Protein AF-Q17VU6-F1 (afdb_monomer_lite)

pLDDT: mean 77.72, std 17.17, range [26.83, 97.25]

InterPro domains:
  IPR002516 Glycosyl transferase, family 11 [PF01531] (22-118)

Radius of gyration: 19.04 Å; chains: 1; bounding box: 49×36×45 Å

Foldseek 3Di:
DDDDPPVPDDPDPDCVVVPDPDDDDDDPPDVVVCPVPVVVVCVVPDDDPVCLPPVDPLLVVVLVVLLPDPAEDEEEFEDVCCVVVVNGDDLVVLLVVVVVVCVPTPPYAYEYEYPDPVCVVPRDSVDDYDDPYDDDPDPPVVSVVVSVNVSVPD

Sequence (154 aa):
MWGAWESNVSIRFCEKFAKTPSYIHGYFQDPRYFDGISPLIKQTFTLPPKIIKIKEEAYQRKLSLILASKNSVFVHIRRGDYVGIGCHLGIDYQKKAVEYMAKRVPNMELFVFCEDLESTQNLDLGYPFMDMTTRDKEEEAYWDMALIVGGRLI

Secondary structure (DSSP, 8-state):
------TT------GGGGGS-----S----GGGTGGGHHHHHHHTPPPGGGGS--SHHHHHHHHHHHH-SSEEEEEE--HHHHHTT-PPPHHHHHHHHHHHHTTSTT-EEEEEES-HHHHHT---SS-EEE-----TTSHHHHHHHHHHHTT--

Organism: Helicobacter acinonychis (strain Sheeba) (NCBI:txid382638)

Structure (mmCIF, N/CA/C/O backbone):
data_AF-Q17VU6-F1
#
_entry.id   AF-Q17VU6-F1
#
loop_
_atom_site.group_PDB
_atom_site.id
_atom_site.type_symbol
_atom_site.label_atom_id
_atom_site.label_alt_id
_atom_site.label_comp_id
_atom_site.label_asym_id
_atom_site.label_entity_id
_atom_site.label_seq_id
_atom_site.pdbx_PDB_ins_code
_atom_site.Cartn_x
_atom_site.Cartn_y
_atom_site.Cartn_z
_atom_site.occupancy
_atom_site.B_iso_or_equiv
_atom_site.auth_seq_id
_atom_site.auth_comp_id
_atom_site.auth_asym_id
_atom_site.auth_atom_id
_atom_site.pdbx_PDB_model_num
ATOM 1 N N . MET A 1 1 ? 6.580 -0.775 -26.822 1.00 26.83 1 MET A N 1
ATOM 2 C CA . MET A 1 1 ? 6.662 -2.249 -26.880 1.00 26.83 1 MET A CA 1
ATOM 3 C C . MET A 1 1 ? 6.205 -2.734 -25.516 1.00 26.83 1 MET A C 1
ATOM 5 O O . MET A 1 1 ? 6.855 -2.418 -24.532 1.00 26.83 1 MET A O 1
ATOM 9 N N . TRP A 1 2 ? 5.000 -3.295 -25.447 1.00 28.36 2 TRP A N 1
ATOM 10 C CA . TRP A 1 2 ? 4.299 -3.586 -24.196 1.00 28.36 2 TRP A CA 1
ATOM 11 C C . TRP A 1 2 ? 4.867 -4.868 -23.588 1.00 28.36 2 TRP A C 1
ATOM 13 O O . TRP A 1 2 ? 4.848 -5.909 -24.240 1.00 28.36 2 TRP A O 1
ATOM 23 N N . GLY A 1 3 ? 5.409 -4.785 -22.373 1.00 29.81 3 GLY A N 1
ATOM 24 C CA . GLY A 1 3 ? 5.878 -5.950 -21.631 1.00 29.81 3 GLY A CA 1
ATOM 25 C C . GLY A 1 3 ? 4.686 -6.781 -21.177 1.00 29.81 3 GLY A C 1
ATOM 26 O O . GLY A 1 3 ? 4.084 -6.493 -20.146 1.00 29.81 3 GLY A O 1
ATOM 27 N N . ALA A 1 4 ? 4.325 -7.791 -21.965 1.00 31.58 4 ALA A N 1
ATOM 28 C CA . ALA A 1 4 ? 3.494 -8.879 -21.486 1.00 31.58 4 ALA A CA 1
ATOM 29 C C . ALA A 1 4 ? 4.258 -9.607 -20.372 1.00 31.58 4 ALA A C 1
ATOM 31 O O . ALA A 1 4 ? 5.453 -9.880 -20.497 1.00 31.58 4 ALA A O 1
ATOM 32 N N . TRP A 1 5 ? 3.568 -9.909 -19.275 1.00 39.03 5 TRP A N 1
ATOM 33 C CA . TRP A 1 5 ? 4.068 -10.794 -18.230 1.00 39.03 5 TRP A CA 1
ATOM 34 C C . TRP A 1 5 ? 4.130 -12.213 -18.817 1.00 39.03 5 TRP A C 1
ATOM 36 O O . TRP A 1 5 ? 3.190 -12.997 -18.697 1.00 39.03 5 TRP A O 1
ATOM 46 N N . GLU A 1 6 ? 5.203 -12.529 -19.543 1.00 40.09 6 GLU A N 1
ATOM 47 C CA . GLU A 1 6 ? 5.470 -13.889 -20.005 1.00 40.09 6 GLU A CA 1
ATOM 48 C C . GLU A 1 6 ? 5.962 -14.712 -18.814 1.00 40.09 6 GLU A C 1
ATOM 50 O O . GLU A 1 6 ? 7.149 -14.776 -18.496 1.00 40.09 6 GLU A O 1
ATOM 55 N N . SER A 1 7 ? 5.015 -15.375 -18.157 1.00 46.44 7 SER A N 1
ATOM 56 C CA . SER A 1 7 ? 5.191 -16.276 -17.012 1.00 46.44 7 SER A CA 1
ATOM 57 C C . SER A 1 7 ? 6.164 -17.449 -17.235 1.00 46.44 7 SER A C 1
ATOM 59 O O . SER A 1 7 ? 6.413 -18.216 -16.307 1.00 46.44 7 SER A O 1
ATOM 61 N N . ASN A 1 8 ? 6.763 -17.579 -18.424 1.00 43.12 8 ASN A N 1
ATOM 62 C CA . ASN A 1 8 ? 7.584 -18.724 -18.817 1.00 43.12 8 ASN A CA 1
ATOM 63 C C . ASN A 1 8 ? 9.045 -18.408 -19.160 1.00 43.12 8 ASN A C 1
ATOM 65 O O . ASN A 1 8 ? 9.810 -19.343 -19.396 1.00 43.12 8 ASN A O 1
ATOM 69 N N . VAL A 1 9 ? 9.492 -17.149 -19.124 1.00 47.12 9 VAL A N 1
ATOM 70 C CA . VAL A 1 9 ? 10.921 -16.850 -19.309 1.00 47.12 9 VAL A CA 1
ATOM 71 C C . VAL A 1 9 ? 11.591 -16.796 -17.941 1.00 47.12 9 VAL A C 1
ATOM 73 O O . VAL A 1 9 ? 11.658 -15.761 -17.288 1.00 47.12 9 VAL A O 1
ATOM 76 N N . SER A 1 10 ? 12.074 -17.939 -17.449 1.00 45.59 10 SER A N 1
ATOM 77 C CA . SER A 1 10 ? 13.084 -17.906 -16.391 1.00 45.59 10 SER A CA 1
ATOM 78 C C . SER A 1 10 ? 14.381 -17.409 -17.018 1.00 45.59 10 SER A C 1
ATOM 80 O O . SER A 1 10 ? 15.017 -18.160 -17.764 1.00 45.59 10 SER A O 1
ATOM 82 N N . ILE A 1 11 ? 14.796 -16.176 -16.726 1.00 53.78 11 ILE A N 1
ATOM 83 C CA . ILE A 1 11 ? 16.184 -15.779 -16.970 1.00 53.78 11 ILE A CA 1
ATOM 84 C C . ILE A 1 11 ? 17.004 -16.545 -15.930 1.00 53.78 11 ILE A C 1
ATOM 86 O O . ILE A 1 11 ? 17.222 -16.108 -14.804 1.00 53.78 11 ILE A O 1
ATOM 90 N N . ARG A 1 12 ? 17.385 -17.775 -16.273 1.00 52.62 12 ARG A N 1
ATOM 91 C CA . ARG A 1 12 ? 18.371 -18.513 -15.492 1.00 52.62 12 ARG A CA 1
ATOM 92 C C . ARG A 1 12 ? 19.713 -17.856 -15.749 1.00 52.62 12 ARG A C 1
ATOM 94 O O . ARG A 1 12 ? 20.046 -17.574 -16.900 1.00 52.62 12 ARG A O 1
ATOM 101 N N . PHE A 1 13 ? 20.477 -17.642 -14.683 1.00 52.69 13 PHE A N 1
ATOM 102 C CA . PHE A 1 13 ? 21.875 -17.259 -14.799 1.00 52.69 13 PHE A CA 1
ATOM 103 C C . PHE A 1 13 ? 22.567 -18.236 -15.760 1.00 52.69 13 PHE A C 1
ATOM 105 O O . PHE A 1 13 ? 22.672 -19.430 -15.483 1.00 52.69 13 PHE A O 1
ATOM 112 N N . CYS A 1 14 ? 22.951 -17.748 -16.939 1.00 52.84 14 CYS A N 1
ATOM 113 C CA . CYS A 1 14 ? 23.646 -18.553 -17.927 1.00 52.84 14 CYS A CA 1
ATOM 114 C C . CYS A 1 14 ? 25.143 -18.324 -17.731 1.00 52.84 14 CYS A C 1
ATOM 116 O O . CYS A 1 14 ? 25.671 -17.278 -18.103 1.00 52.84 14 CYS A O 1
ATOM 118 N N . GLU A 1 15 ? 25.837 -19.321 -17.181 1.00 52.72 15 GLU A N 1
ATOM 119 C CA . GLU A 1 15 ? 27.288 -19.278 -16.939 1.00 52.72 15 GLU A CA 1
ATOM 120 C C . GLU A 1 15 ? 28.108 -18.954 -18.203 1.00 52.72 15 GLU A C 1
ATOM 122 O O . GLU A 1 15 ? 29.247 -18.500 -18.113 1.00 52.72 15 GLU A O 1
ATOM 127 N N . LYS A 1 16 ? 27.531 -19.121 -19.403 1.00 52.84 16 LYS A N 1
ATOM 128 C CA . LYS A 1 16 ? 28.185 -18.768 -20.672 1.00 52.84 16 LYS A CA 1
ATOM 129 C C . LYS A 1 16 ? 28.480 -17.269 -20.817 1.00 52.84 16 LYS A C 1
ATOM 131 O O . LYS A 1 16 ? 29.381 -16.934 -21.580 1.00 52.84 16 LYS A O 1
ATOM 136 N N . PHE A 1 17 ? 27.794 -16.387 -20.083 1.00 54.59 17 PHE A N 1
ATOM 137 C CA . PHE A 1 17 ? 28.087 -14.946 -20.083 1.00 54.59 17 PHE A CA 1
ATOM 138 C C . PHE A 1 17 ? 29.367 -14.577 -19.310 1.00 54.59 17 PHE A C 1
ATOM 140 O O . PHE A 1 17 ? 29.836 -13.450 -19.419 1.00 54.59 17 PHE A O 1
ATOM 147 N N . ALA A 1 18 ? 29.978 -15.514 -18.574 1.00 56.88 18 ALA A N 1
ATOM 148 C CA . ALA A 1 18 ? 31.146 -15.244 -17.732 1.00 56.88 18 ALA A CA 1
ATOM 149 C C . ALA A 1 18 ? 32.489 -15.144 -18.490 1.00 56.88 18 ALA A C 1
ATOM 151 O O . ALA A 1 18 ? 33.513 -14.864 -17.873 1.00 56.88 18 ALA A O 1
ATOM 152 N N . LYS A 1 19 ? 32.522 -15.396 -19.809 1.00 61.88 19 LYS A N 1
ATOM 153 C CA . LYS A 1 19 ? 33.778 -15.462 -20.588 1.00 61.88 19 LYS A CA 1
A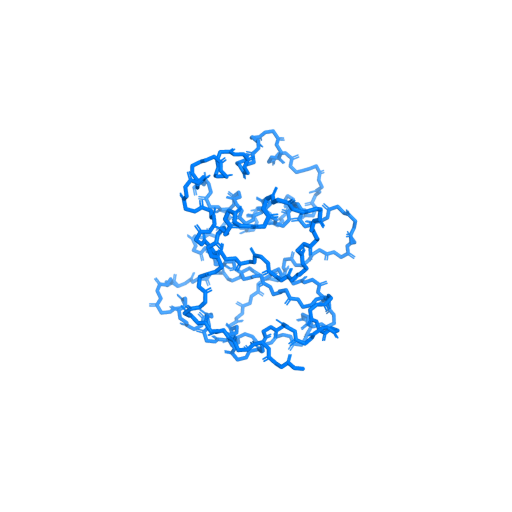TOM 154 C C . LYS A 1 19 ? 34.142 -14.181 -21.344 1.00 61.88 19 LYS A C 1
ATOM 156 O O . LYS A 1 19 ? 35.258 -14.086 -21.845 1.00 61.88 19 LYS A O 1
ATOM 161 N N . THR A 1 20 ? 33.247 -13.198 -21.414 1.00 70.06 20 THR A N 1
ATOM 162 C CA . THR A 1 20 ? 33.489 -11.898 -22.061 1.00 70.06 20 THR A CA 1
ATOM 163 C C . THR A 1 20 ? 32.923 -10.772 -21.199 1.00 70.06 20 THR A C 1
ATOM 165 O O . THR A 1 20 ? 31.848 -10.959 -20.623 1.00 70.06 20 THR A O 1
ATOM 168 N N . PRO A 1 21 ? 33.577 -9.597 -21.118 1.00 78.50 21 PRO A N 1
ATOM 169 C CA . PRO A 1 21 ? 32.995 -8.431 -20.460 1.00 78.50 21 PRO A CA 1
ATOM 170 C C . PRO A 1 21 ? 31.640 -8.122 -21.100 1.00 78.50 21 PRO A C 1
ATOM 172 O O . PRO A 1 21 ? 31.566 -7.815 -22.287 1.00 78.50 21 PRO A O 1
ATOM 175 N N . SER A 1 22 ? 30.570 -8.275 -20.327 1.00 77.12 22 SER A N 1
ATOM 176 C CA . SER A 1 22 ? 29.197 -8.185 -20.819 1.00 77.12 22 SER A CA 1
ATOM 177 C C . SER A 1 22 ? 28.388 -7.313 -19.869 1.00 77.12 22 SER A C 1
ATOM 179 O O . SER A 1 22 ? 28.536 -7.416 -18.652 1.00 77.12 22 SER A O 1
ATOM 181 N N . TYR A 1 23 ? 27.526 -6.464 -20.424 1.00 77.69 23 TYR A N 1
ATOM 182 C CA . TYR A 1 23 ? 26.577 -5.657 -19.665 1.00 77.69 23 TYR A CA 1
ATOM 183 C C . TYR A 1 23 ? 25.174 -6.210 -19.892 1.00 77.69 23 TYR A C 1
ATOM 185 O O . TYR A 1 23 ? 24.727 -6.320 -21.035 1.00 77.69 23 TYR A O 1
ATOM 193 N N . ILE A 1 24 ? 24.493 -6.587 -18.811 1.00 75.19 24 ILE A N 1
ATOM 194 C CA . ILE A 1 24 ? 23.109 -7.054 -18.880 1.00 75.19 24 ILE A CA 1
ATOM 195 C C . ILE A 1 24 ? 22.204 -5.852 -18.627 1.00 75.19 24 ILE A C 1
ATOM 197 O O . ILE A 1 24 ? 22.302 -5.203 -17.588 1.00 75.19 24 ILE A O 1
ATOM 201 N N . HIS A 1 25 ? 21.320 -5.574 -19.580 1.00 77.31 25 HIS A N 1
ATOM 202 C CA . HIS A 1 25 ? 20.362 -4.478 -19.522 1.00 77.31 25 HIS A CA 1
ATOM 203 C C . HIS A 1 25 ? 18.936 -5.030 -19.556 1.00 77.31 25 HIS A C 1
ATOM 205 O O . HIS A 1 25 ? 18.625 -5.871 -20.401 1.00 77.31 25 HIS A O 1
ATOM 211 N N . GLY A 1 26 ? 18.067 -4.557 -18.663 1.00 76.19 26 GLY A N 1
ATOM 212 C CA . GLY A 1 26 ? 16.666 -4.974 -18.606 1.00 76.19 26 GLY A CA 1
ATOM 213 C C . GLY A 1 26 ? 16.080 -4.927 -17.198 1.00 76.19 26 GLY A C 1
ATOM 214 O O . GLY A 1 26 ? 16.700 -4.424 -16.262 1.00 76.19 26 GLY A O 1
ATOM 215 N N . TYR A 1 27 ? 14.869 -5.464 -17.058 1.00 71.88 27 TYR A N 1
ATOM 216 C CA . TYR A 1 27 ? 14.182 -5.586 -15.775 1.00 71.88 27 TYR A CA 1
ATOM 217 C C . TYR A 1 27 ? 14.541 -6.911 -15.095 1.00 71.88 27 TYR A C 1
ATOM 219 O O . TYR A 1 27 ? 14.461 -7.975 -15.704 1.00 71.88 27 TYR A O 1
ATOM 227 N N . PHE A 1 28 ? 14.894 -6.846 -13.811 1.00 78.94 28 PHE A N 1
ATOM 228 C CA . PHE A 1 28 ? 15.287 -8.006 -12.996 1.00 78.94 28 PHE A CA 1
ATOM 229 C C . PHE A 1 28 ? 14.291 -8.287 -11.862 1.00 78.94 28 PHE A C 1
ATOM 231 O O . PHE A 1 28 ? 14.645 -8.839 -10.825 1.00 78.94 28 PHE A O 1
ATOM 238 N N . GLN A 1 29 ? 13.039 -7.870 -12.036 1.00 76.19 29 GLN A N 1
ATOM 239 C CA . GLN A 1 29 ? 11.999 -7.916 -11.006 1.00 76.19 29 GLN A CA 1
ATOM 240 C C . GLN A 1 29 ? 11.306 -9.286 -10.985 1.00 76.19 29 GLN A C 1
ATOM 242 O O . GLN A 1 29 ? 10.110 -9.393 -11.245 1.00 76.19 29 GLN A O 1
ATOM 247 N N . ASP A 1 30 ? 12.066 -10.344 -10.702 1.00 81.81 30 ASP A N 1
ATOM 248 C CA . ASP A 1 30 ? 11.537 -11.703 -10.594 1.00 81.81 30 ASP A CA 1
ATOM 249 C C . ASP A 1 30 ? 11.600 -12.193 -9.139 1.00 81.81 30 ASP A C 1
ATOM 251 O O . ASP A 1 30 ? 12.696 -12.268 -8.574 1.00 81.81 30 ASP A O 1
ATOM 255 N N . PRO A 1 31 ? 10.463 -12.561 -8.515 1.00 81.31 31 PRO A N 1
ATOM 256 C CA . PRO A 1 31 ? 10.459 -13.066 -7.146 1.00 81.31 31 PRO A CA 1
ATOM 257 C C . PRO A 1 31 ? 11.348 -14.308 -6.960 1.00 81.31 31 PRO A C 1
ATOM 259 O O . PRO A 1 31 ? 11.936 -14.476 -5.894 1.00 81.31 31 PRO A O 1
ATOM 262 N N . ARG A 1 32 ? 11.524 -15.129 -8.007 1.00 84.94 32 ARG A N 1
ATOM 263 C CA . ARG A 1 32 ? 12.314 -16.372 -7.968 1.00 84.94 32 ARG A CA 1
ATOM 264 C C . ARG A 1 32 ? 13.795 -16.128 -7.689 1.00 84.94 32 ARG A C 1
ATOM 266 O O . ARG A 1 32 ? 14.472 -17.016 -7.177 1.00 84.94 32 ARG A O 1
ATOM 273 N N . TYR A 1 33 ? 14.319 -14.935 -7.989 1.00 83.19 33 TYR A N 1
ATOM 274 C CA . TYR A 1 33 ? 15.701 -14.581 -7.640 1.00 83.19 33 TYR A CA 1
ATOM 275 C C . TYR A 1 33 ? 15.911 -14.461 -6.130 1.00 83.19 33 TYR A C 1
ATOM 277 O O . TYR A 1 33 ? 17.036 -14.587 -5.649 1.00 83.19 33 TYR A O 1
ATOM 285 N N . PHE A 1 34 ? 14.836 -14.234 -5.379 1.00 84.94 34 PHE A N 1
ATOM 286 C CA . PHE A 1 34 ? 14.893 -13.967 -3.951 1.00 84.94 34 PHE A CA 1
ATOM 287 C C . PHE A 1 34 ? 14.565 -15.196 -3.099 1.00 84.94 34 PHE A C 1
ATOM 289 O O . PHE A 1 34 ? 14.812 -15.159 -1.896 1.00 84.94 34 PHE A O 1
ATOM 296 N N . ASP A 1 35 ? 14.075 -16.296 -3.684 1.00 87.50 35 ASP A N 1
ATOM 297 C CA . ASP A 1 35 ? 13.666 -17.498 -2.940 1.00 87.50 35 ASP A CA 1
ATOM 298 C C . ASP A 1 35 ? 14.809 -18.065 -2.083 1.00 87.50 35 ASP A C 1
ATOM 300 O O . ASP A 1 35 ? 14.636 -18.307 -0.887 1.00 87.50 35 ASP A O 1
ATOM 304 N N . GLY A 1 36 ? 16.009 -18.192 -2.661 1.00 90.81 36 GLY A N 1
ATOM 305 C CA . GLY A 1 36 ? 17.190 -18.724 -1.967 1.00 90.81 36 GLY A CA 1
ATOM 306 C C . GLY A 1 36 ? 17.757 -17.814 -0.871 1.00 90.81 36 GLY A C 1
ATOM 307 O O . GLY A 1 36 ? 18.501 -18.284 -0.013 1.00 90.81 36 GLY A O 1
ATOM 308 N N . ILE A 1 37 ? 17.399 -16.527 -0.873 1.00 91.38 37 ILE A N 1
ATOM 309 C CA . ILE A 1 37 ? 17.881 -15.523 0.092 1.00 91.38 37 ILE A CA 1
ATOM 310 C C . ILE A 1 37 ? 16.741 -14.854 0.871 1.00 91.38 37 ILE A C 1
ATOM 312 O O . ILE A 1 37 ? 16.960 -13.858 1.559 1.00 91.38 37 ILE A O 1
ATOM 316 N N . SER A 1 38 ? 15.524 -15.401 0.814 1.00 89.69 38 SER A N 1
ATOM 317 C CA . SER A 1 38 ? 14.344 -14.820 1.463 1.00 89.69 38 SER A CA 1
ATOM 318 C C . SER A 1 38 ? 14.535 -14.591 2.971 1.00 89.69 38 SER A C 1
ATOM 320 O O . SER A 1 38 ? 14.182 -13.506 3.445 1.00 89.69 38 SER A O 1
ATOM 322 N N . PRO A 1 39 ? 15.137 -15.527 3.745 1.00 91.69 39 PRO A N 1
ATOM 323 C CA . PRO A 1 39 ? 15.419 -15.290 5.161 1.00 91.69 39 PRO A CA 1
ATOM 324 C C . PRO A 1 39 ? 16.361 -14.103 5.385 1.00 91.69 39 PRO A C 1
ATOM 326 O O . PRO A 1 39 ? 16.109 -13.288 6.270 1.00 91.69 39 PRO A O 1
ATOM 329 N N . LEU A 1 40 ? 17.400 -13.977 4.551 1.00 92.31 40 LEU A N 1
ATOM 330 C CA . LEU A 1 40 ? 18.359 -12.878 4.624 1.00 92.31 40 LEU A CA 1
ATOM 331 C C . LEU A 1 40 ? 17.675 -11.544 4.327 1.00 92.31 40 LEU A C 1
ATOM 333 O O . LEU A 1 40 ? 17.802 -10.624 5.119 1.00 92.31 40 LEU A O 1
ATOM 337 N N . ILE A 1 41 ? 16.882 -11.453 3.256 1.00 89.00 41 ILE A N 1
ATOM 338 C CA . ILE A 1 41 ? 16.133 -10.232 2.912 1.00 89.00 41 ILE A CA 1
ATOM 339 C C . ILE A 1 41 ? 15.228 -9.818 4.073 1.00 89.00 41 ILE A C 1
ATOM 341 O O . ILE A 1 41 ? 15.270 -8.672 4.511 1.00 89.00 41 ILE A O 1
ATOM 345 N N . LYS A 1 42 ? 14.438 -10.748 4.622 1.00 86.56 42 LYS A N 1
ATOM 346 C CA . LYS A 1 42 ? 13.545 -10.443 5.749 1.00 86.56 42 LYS A CA 1
ATOM 347 C C . LYS A 1 42 ? 14.319 -9.951 6.970 1.00 86.56 42 LYS A C 1
ATOM 349 O O . LYS A 1 42 ? 13.885 -8.997 7.605 1.00 86.56 42 LYS A O 1
ATOM 354 N N . GLN A 1 43 ? 15.464 -10.560 7.274 1.00 87.12 43 GLN A N 1
ATOM 355 C CA . GLN A 1 43 ? 16.331 -10.119 8.364 1.00 87.12 43 GLN A CA 1
ATOM 356 C C . GLN A 1 43 ? 16.918 -8.726 8.095 1.00 87.12 43 GLN A C 1
ATOM 358 O O . GLN A 1 43 ? 16.839 -7.855 8.956 1.00 87.12 43 GLN A O 1
ATOM 363 N N . THR A 1 44 ? 17.481 -8.502 6.907 1.00 87.25 44 THR A N 1
ATOM 364 C CA . THR A 1 44 ? 18.134 -7.245 6.518 1.00 87.25 44 THR A CA 1
ATOM 365 C C . THR A 1 44 ? 17.160 -6.070 6.502 1.00 87.25 44 THR A C 1
ATOM 367 O O . THR A 1 44 ? 17.515 -4.983 6.945 1.00 87.25 44 THR A O 1
ATOM 370 N N . PHE A 1 45 ? 15.931 -6.288 6.032 1.00 81.19 45 PHE A N 1
ATOM 371 C CA . PHE A 1 45 ? 14.896 -5.255 5.932 1.00 81.19 45 PHE A CA 1
ATOM 372 C C . PHE A 1 45 ? 13.919 -5.260 7.118 1.00 81.19 45 PHE A C 1
ATOM 374 O O . PHE A 1 45 ? 12.840 -4.674 7.041 1.00 81.19 45 PHE A O 1
ATOM 381 N N . THR A 1 46 ? 14.287 -5.891 8.238 1.00 80.19 46 THR A N 1
ATOM 382 C CA . THR A 1 46 ? 13.568 -5.703 9.502 1.00 80.19 46 THR A CA 1
ATOM 383 C C . THR A 1 46 ? 13.925 -4.338 10.079 1.00 80.19 46 THR A C 1
ATOM 385 O O . THR A 1 46 ? 15.091 -4.048 10.344 1.00 80.19 46 THR A O 1
ATOM 388 N N . LEU A 1 47 ? 12.917 -3.497 10.305 1.00 71.00 47 LEU A N 1
ATOM 389 C CA . LEU A 1 47 ? 13.134 -2.162 10.852 1.00 71.00 47 LEU A CA 1
ATOM 390 C C . LEU A 1 47 ? 13.632 -2.233 12.310 1.00 71.00 47 LEU A C 1
ATOM 392 O O . LEU A 1 47 ? 13.002 -2.890 13.144 1.00 71.00 47 LEU A O 1
ATOM 396 N N . PRO A 1 48 ? 14.734 -1.543 12.659 1.00 67.69 48 PRO A N 1
ATOM 397 C CA . PRO A 1 48 ? 15.203 -1.445 14.035 1.00 67.69 48 PRO A CA 1
ATOM 398 C C . PRO A 1 48 ? 14.130 -0.873 14.980 1.00 67.69 48 PRO A C 1
ATOM 400 O O . PRO A 1 48 ? 13.543 0.165 14.670 1.00 67.69 48 PRO A O 1
ATOM 403 N N . PRO A 1 49 ? 13.958 -1.416 16.202 1.00 61.94 49 PRO A N 1
ATOM 404 C CA . PRO A 1 49 ? 12.976 -0.911 17.172 1.00 61.94 49 PRO A CA 1
ATOM 405 C C . PRO A 1 49 ? 13.138 0.579 17.513 1.00 61.94 49 PRO A C 1
ATOM 407 O O . PRO A 1 49 ? 12.171 1.269 17.822 1.00 61.94 49 PRO A O 1
ATOM 410 N N . LYS A 1 50 ? 14.369 1.107 17.437 1.00 55.75 50 LYS A N 1
ATOM 411 C CA . LYS A 1 50 ? 14.670 2.522 17.714 1.00 55.75 50 LYS A CA 1
ATOM 412 C C . LYS A 1 50 ? 14.059 3.488 16.695 1.00 55.75 50 LYS A C 1
ATOM 414 O O . LYS A 1 50 ? 13.921 4.664 17.014 1.00 55.75 50 LYS A O 1
ATOM 419 N N . ILE A 1 51 ? 13.691 3.006 15.511 1.00 55.22 51 ILE A N 1
ATOM 420 C CA . ILE A 1 51 ? 13.153 3.821 14.416 1.00 55.22 51 ILE A CA 1
ATOM 421 C C . ILE A 1 51 ? 11.657 4.089 14.608 1.00 55.22 51 ILE A C 1
ATOM 423 O O . ILE A 1 51 ? 11.158 5.119 14.173 1.00 55.22 51 ILE A O 1
ATOM 427 N N . ILE A 1 52 ? 10.969 3.255 15.392 1.00 56.66 52 ILE A N 1
ATOM 428 C CA . ILE A 1 52 ? 9.561 3.453 15.777 1.00 56.66 52 ILE A CA 1
ATOM 429 C C . ILE A 1 52 ? 9.386 4.711 16.657 1.00 56.66 52 ILE A C 1
ATOM 431 O O . ILE A 1 52 ? 8.280 5.223 16.823 1.00 56.66 52 ILE A O 1
ATOM 435 N N . LYS A 1 53 ? 10.482 5.300 17.161 1.00 57.12 53 LYS A N 1
ATOM 436 C CA . LYS A 1 53 ? 10.483 6.687 17.646 1.00 57.12 53 LYS A CA 1
ATOM 437 C C . LYS A 1 53 ? 10.457 7.643 16.456 1.00 57.12 53 LYS A C 1
AT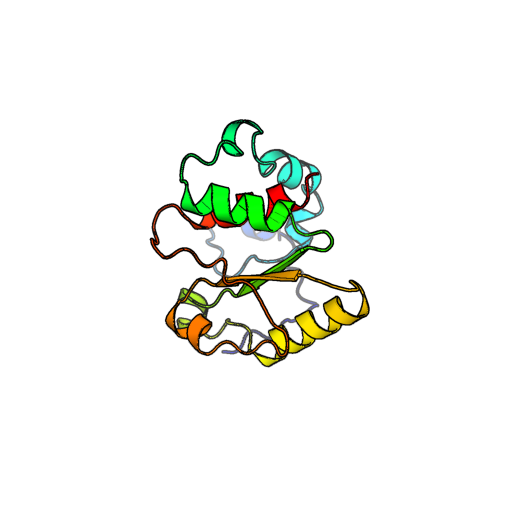OM 439 O O . LYS A 1 53 ? 11.436 8.342 16.196 1.00 57.12 53 LYS A O 1
ATOM 444 N N . ILE A 1 54 ? 9.341 7.651 15.735 1.00 62.56 54 ILE A N 1
ATOM 445 C CA . ILE A 1 54 ? 9.126 8.604 14.657 1.00 62.56 54 ILE A CA 1
ATOM 446 C C . ILE A 1 54 ? 9.172 9.999 15.285 1.00 62.56 54 ILE A C 1
ATOM 448 O O . ILE A 1 54 ? 8.390 10.297 16.186 1.00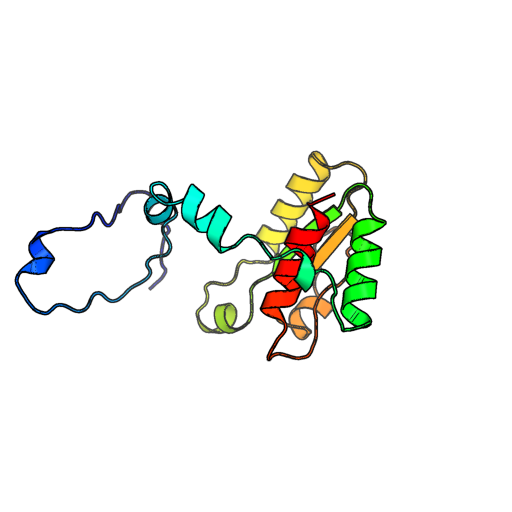 62.56 54 ILE A O 1
ATOM 452 N N . LYS A 1 55 ? 10.163 10.812 14.917 1.00 60.78 55 LYS A N 1
ATOM 453 C CA . LYS A 1 55 ? 10.388 12.116 15.564 1.00 60.78 55 LYS A CA 1
ATOM 454 C C . LYS A 1 55 ? 9.387 13.176 15.110 1.00 60.78 55 LYS A C 1
ATOM 456 O O . LYS A 1 55 ? 9.233 14.187 15.786 1.00 60.78 55 LYS A O 1
ATOM 461 N N . GLU A 1 56 ? 8.713 12.930 13.996 1.00 74.62 56 GLU A N 1
ATOM 462 C CA . GLU A 1 56 ? 7.762 13.854 13.405 1.00 74.62 56 GLU A CA 1
ATOM 463 C C . GLU A 1 56 ? 6.337 13.604 13.899 1.00 74.62 56 GLU A C 1
ATOM 465 O O . GLU A 1 56 ? 5.789 12.502 13.800 1.00 74.62 56 GLU A O 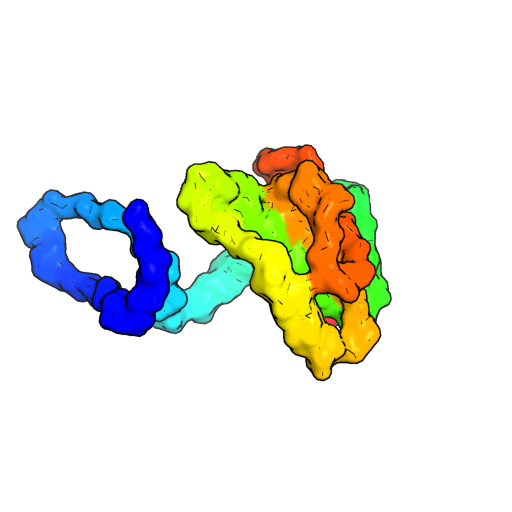1
ATOM 470 N N . GLU A 1 57 ? 5.720 14.667 14.406 1.00 80.00 57 GLU A N 1
ATOM 471 C CA . GLU A 1 57 ? 4.371 14.662 14.971 1.00 80.00 57 GLU A CA 1
ATOM 472 C C . GLU A 1 57 ? 3.318 14.144 13.977 1.00 80.00 57 GLU A C 1
ATOM 474 O O . GLU A 1 57 ? 2.433 13.369 14.348 1.00 80.00 57 GLU A O 1
ATOM 479 N N . ALA A 1 58 ? 3.448 14.502 12.694 1.00 80.31 58 ALA A N 1
ATOM 480 C CA . ALA A 1 58 ? 2.534 14.069 11.640 1.00 80.31 58 ALA A CA 1
ATOM 481 C C . ALA A 1 58 ? 2.494 12.538 11.498 1.00 80.31 58 ALA A C 1
ATOM 483 O O . ALA A 1 58 ? 1.419 11.938 11.417 1.00 80.31 58 ALA A O 1
ATOM 484 N N . TYR A 1 59 ? 3.654 11.888 11.531 1.00 81.38 59 TYR A N 1
ATOM 485 C CA . TYR A 1 59 ? 3.744 10.438 11.438 1.00 81.38 59 TYR A CA 1
ATOM 486 C C . TYR A 1 59 ? 3.348 9.736 12.738 1.00 81.38 59 TYR A C 1
ATOM 488 O O . TYR A 1 59 ? 2.735 8.675 12.685 1.00 81.38 59 TYR A O 1
ATOM 496 N N . GLN A 1 60 ? 3.626 10.326 13.905 1.00 82.06 60 GLN A N 1
ATOM 497 C CA . GLN A 1 60 ? 3.122 9.807 15.183 1.00 82.06 60 GLN A CA 1
ATOM 498 C C . GLN A 1 60 ? 1.594 9.798 15.224 1.00 82.06 60 GLN A C 1
ATOM 500 O O . GLN A 1 60 ? 0.979 8.830 15.675 1.00 82.06 60 GLN A O 1
ATOM 505 N N . ARG A 1 61 ? 0.962 10.843 14.683 1.00 86.69 61 ARG A N 1
ATOM 506 C CA . ARG A 1 61 ? -0.490 10.891 14.519 1.00 86.69 61 ARG A CA 1
ATOM 507 C C . ARG A 1 61 ? -0.979 9.796 13.573 1.00 86.69 61 ARG A C 1
ATOM 509 O O . ARG A 1 61 ? -1.915 9.082 13.920 1.00 86.69 61 ARG A O 1
ATOM 516 N N . LYS A 1 62 ? -0.334 9.631 12.415 1.00 89.00 62 LYS A N 1
ATOM 517 C CA . LYS A 1 62 ? -0.645 8.558 11.455 1.00 89.00 62 LYS A CA 1
ATOM 518 C C . LYS A 1 62 ? -0.532 7.170 12.083 1.00 89.00 62 LYS A C 1
ATOM 520 O O . LYS A 1 62 ? -1.461 6.377 11.972 1.00 89.00 62 LYS A O 1
ATOM 525 N N . LEU A 1 63 ? 0.561 6.905 12.795 1.00 87.06 63 LEU A N 1
ATOM 526 C CA . LEU A 1 63 ? 0.766 5.659 13.523 1.00 87.06 63 LEU A CA 1
ATOM 527 C C . LEU A 1 63 ? -0.332 5.452 14.569 1.00 87.06 63 LEU A C 1
ATOM 529 O O . LEU A 1 63 ? -0.914 4.380 14.628 1.00 87.06 63 LEU A O 1
ATOM 533 N N . SER A 1 64 ? -0.673 6.481 15.344 1.00 88.38 64 SER A N 1
ATOM 534 C CA . SER A 1 64 ? -1.726 6.391 16.362 1.00 88.38 64 SER A CA 1
ATOM 535 C C . SER A 1 64 ? -3.091 6.034 15.765 1.00 88.38 64 SER A C 1
ATOM 537 O O . SER A 1 64 ? -3.813 5.231 16.347 1.00 88.38 64 SER A O 1
ATOM 539 N N . LEU A 1 65 ? -3.433 6.581 14.593 1.00 91.75 65 LEU A N 1
ATOM 540 C CA . LEU A 1 65 ? -4.664 6.234 13.869 1.00 91.75 65 LEU A CA 1
ATOM 541 C C . LEU A 1 65 ? -4.653 4.767 13.425 1.00 91.75 65 LEU A C 1
ATOM 543 O O . LEU A 1 65 ? -5.643 4.065 13.604 1.00 91.75 65 LEU A O 1
ATOM 547 N N . ILE A 1 66 ? -3.515 4.293 12.913 1.00 91.44 66 ILE A N 1
ATOM 548 C CA . ILE A 1 66 ? -3.335 2.891 12.522 1.00 91.44 66 ILE A CA 1
ATOM 549 C C . ILE A 1 66 ? -3.462 1.961 13.736 1.00 91.44 66 ILE A C 1
ATOM 551 O O . ILE A 1 66 ? -4.166 0.962 13.660 1.00 91.44 66 ILE A O 1
ATOM 555 N N . LEU A 1 67 ? -2.815 2.289 14.857 1.00 89.00 67 LEU A N 1
ATOM 556 C CA . LEU A 1 67 ? -2.825 1.470 16.076 1.00 89.00 67 LEU A CA 1
ATOM 557 C C . LEU A 1 67 ? -4.173 1.481 16.806 1.00 89.00 67 LEU A C 1
ATOM 559 O O . LEU A 1 67 ? -4.477 0.550 17.547 1.00 89.00 67 LEU A O 1
ATOM 563 N N . ALA A 1 68 ? -4.977 2.527 16.614 1.00 91.44 68 ALA A N 1
ATOM 564 C CA . ALA A 1 68 ? -6.347 2.575 17.110 1.00 91.44 68 ALA A CA 1
ATOM 565 C C . ALA A 1 68 ? -7.302 1.705 16.276 1.00 91.44 68 ALA A C 1
ATOM 567 O O . ALA A 1 68 ? -8.376 1.341 16.762 1.00 91.44 68 ALA A O 1
ATOM 568 N N . SER A 1 69 ? -6.920 1.366 15.041 1.00 92.31 69 SER A N 1
ATOM 569 C CA . SER A 1 69 ? -7.726 0.520 14.174 1.00 92.31 69 SER A CA 1
ATOM 570 C C . SER A 1 69 ? -7.632 -0.945 14.575 1.00 92.31 69 SER A C 1
ATOM 572 O O . SER A 1 69 ? -6.552 -1.502 14.765 1.00 92.31 69 SER A O 1
ATOM 574 N N . LYS A 1 70 ? -8.788 -1.610 14.637 1.00 90.81 70 LYS A N 1
ATOM 575 C CA . LYS A 1 70 ? -8.853 -3.048 14.924 1.00 90.81 70 LYS A CA 1
ATOM 576 C C . LYS A 1 70 ? -8.497 -3.905 13.707 1.00 90.81 70 LYS A C 1
ATOM 578 O O . LYS A 1 70 ? -7.962 -4.996 13.865 1.00 90.81 70 LYS A O 1
ATOM 583 N N . ASN A 1 71 ? -8.848 -3.432 12.513 1.00 93.38 71 ASN A N 1
ATOM 584 C CA . ASN A 1 71 ? -8.765 -4.178 11.261 1.00 93.38 71 ASN A CA 1
ATOM 585 C C . ASN A 1 71 ? -8.180 -3.276 10.166 1.00 93.38 71 ASN A C 1
ATOM 587 O O . ASN A 1 71 ? -8.869 -2.894 9.217 1.00 93.38 71 ASN A O 1
ATOM 591 N N . SER A 1 72 ? -6.905 -2.922 10.315 1.00 94.12 72 SER A N 1
ATOM 592 C CA . SER A 1 72 ? -6.205 -2.052 9.374 1.00 94.12 72 SER A CA 1
ATOM 593 C C . SER A 1 72 ? -5.919 -2.767 8.048 1.00 94.12 72 SER A C 1
ATOM 595 O O . SER A 1 72 ? -5.419 -3.894 7.998 1.00 94.12 72 SER A O 1
ATOM 597 N N . VAL A 1 73 ? -6.244 -2.099 6.940 1.00 95.00 73 VAL A N 1
ATOM 598 C CA . VAL A 1 73 ? -5.882 -2.523 5.584 1.00 95.00 73 VAL A CA 1
ATOM 599 C C . VAL A 1 73 ? -5.113 -1.393 4.923 1.00 95.00 73 VAL A C 1
ATOM 601 O O . VAL A 1 73 ? -5.607 -0.276 4.804 1.00 95.00 73 VAL A O 1
ATOM 604 N N . PHE A 1 74 ? -3.898 -1.693 4.475 1.00 94.50 74 PHE A N 1
ATOM 605 C CA . PHE A 1 74 ? -3.024 -0.725 3.822 1.00 94.50 74 PHE A CA 1
ATOM 606 C C . PHE A 1 74 ? -3.083 -0.886 2.306 1.00 94.50 74 PHE A C 1
ATOM 608 O O . PHE A 1 74 ? -2.954 -1.998 1.789 1.00 94.50 74 PHE A O 1
ATOM 615 N N . VAL A 1 75 ? -3.233 0.225 1.591 1.00 92.44 75 VAL A N 1
ATOM 616 C CA . VAL A 1 75 ? -3.165 0.278 0.128 1.00 92.44 75 VAL A CA 1
ATOM 617 C C . VAL A 1 75 ? -2.095 1.278 -0.262 1.00 92.44 75 VAL A C 1
ATOM 619 O O . VAL A 1 75 ? -2.162 2.439 0.123 1.00 92.44 75 VAL A O 1
ATOM 622 N N . HIS A 1 76 ? -1.118 0.829 -1.044 1.00 90.69 76 HIS A N 1
ATOM 623 C CA . HIS A 1 76 ? -0.094 1.699 -1.605 1.00 90.69 76 HIS A CA 1
ATOM 624 C C . HIS A 1 76 ? -0.277 1.812 -3.121 1.00 90.69 76 HIS A C 1
ATOM 626 O O . HIS A 1 76 ? -0.234 0.811 -3.841 1.00 90.69 76 HIS A O 1
ATOM 632 N N . ILE A 1 77 ? -0.485 3.034 -3.608 1.00 89.00 77 ILE A N 1
ATOM 633 C CA . ILE A 1 77 ? -0.698 3.345 -5.021 1.00 89.00 77 ILE A CA 1
ATOM 634 C C . ILE A 1 77 ? 0.563 4.012 -5.573 1.00 89.00 77 ILE A C 1
ATOM 636 O O . ILE A 1 77 ? 0.756 5.223 -5.452 1.00 89.00 77 ILE A O 1
ATOM 640 N N . ARG A 1 78 ? 1.405 3.204 -6.227 1.00 86.06 78 ARG A N 1
ATOM 641 C CA . ARG A 1 78 ? 2.594 3.665 -6.956 1.00 86.06 78 ARG A CA 1
ATOM 642 C C . ARG A 1 78 ? 2.181 4.213 -8.323 1.00 86.06 78 ARG A C 1
ATOM 644 O O . ARG A 1 78 ? 1.685 3.463 -9.166 1.00 86.06 78 ARG A O 1
ATOM 651 N N . ARG A 1 79 ? 2.376 5.514 -8.536 1.00 84.50 79 ARG A N 1
ATOM 652 C CA . ARG A 1 79 ? 2.043 6.198 -9.797 1.00 84.50 79 ARG A CA 1
ATOM 653 C C . ARG A 1 79 ? 3.193 7.050 -10.308 1.00 84.50 79 ARG A C 1
ATOM 655 O O . ARG A 1 79 ? 3.528 6.854 -11.463 1.00 84.50 79 ARG A O 1
ATOM 662 N N . GLY A 1 80 ? 3.789 7.910 -9.479 1.00 81.62 80 GLY A N 1
ATOM 663 C CA . GLY A 1 80 ? 4.815 8.914 -9.813 1.00 81.62 80 GLY A CA 1
ATOM 664 C C . GLY A 1 80 ? 5.486 8.776 -11.183 1.00 81.62 80 GLY A C 1
ATOM 665 O O . GLY A 1 80 ? 4.911 9.119 -12.216 1.00 81.62 80 GLY A O 1
ATOM 666 N N . ASP A 1 81 ? 6.707 8.252 -11.206 1.00 82.38 81 ASP A N 1
ATOM 667 C CA . ASP A 1 81 ? 7.460 7.994 -12.438 1.00 82.38 81 ASP A CA 1
ATOM 668 C C . ASP A 1 81 ? 6.812 6.913 -13.330 1.00 82.38 81 ASP A C 1
ATOM 670 O O . ASP A 1 81 ? 6.961 6.937 -14.553 1.00 82.38 81 ASP A O 1
ATOM 674 N N . TYR A 1 82 ? 6.007 6.020 -12.745 1.00 84.25 82 TYR A N 1
ATOM 675 C CA . TYR A 1 82 ? 5.318 4.911 -13.421 1.00 84.25 82 TYR A CA 1
ATOM 676 C C . TYR A 1 82 ? 4.251 5.386 -14.421 1.00 84.25 82 TYR A C 1
ATOM 678 O O . TYR A 1 82 ? 3.917 4.668 -15.371 1.00 84.25 82 TYR A O 1
ATOM 686 N N . VAL A 1 83 ? 3.713 6.594 -14.237 1.00 85.31 83 VAL A N 1
ATOM 687 C CA . VAL A 1 83 ? 2.824 7.242 -15.206 1.00 85.31 83 VAL A CA 1
ATOM 688 C C . VAL A 1 83 ? 3.595 7.551 -16.485 1.00 85.31 83 VAL A C 1
ATOM 690 O O . VAL A 1 83 ? 3.136 7.181 -17.564 1.00 85.31 83 VAL A O 1
ATOM 693 N N . GLY A 1 84 ? 4.792 8.135 -16.369 1.00 85.44 84 GLY A N 1
ATOM 694 C CA . GLY A 1 84 ? 5.619 8.524 -17.515 1.00 85.44 84 GLY A CA 1
ATOM 695 C C . GLY A 1 84 ? 6.110 7.342 -18.356 1.00 85.44 84 GLY A C 1
ATOM 696 O O . GLY A 1 84 ? 6.249 7.469 -19.570 1.00 85.44 84 GLY A O 1
ATOM 697 N N . ILE A 1 85 ? 6.320 6.179 -17.731 1.00 86.00 85 ILE A N 1
ATOM 698 C CA . ILE A 1 85 ? 6.750 4.946 -18.415 1.00 86.00 85 ILE A CA 1
ATOM 699 C C . ILE A 1 85 ? 5.607 3.950 -18.680 1.00 86.00 85 ILE A C 1
ATOM 701 O O . ILE A 1 85 ? 5.849 2.861 -19.197 1.00 86.00 85 ILE A O 1
ATOM 705 N N . GLY A 1 86 ? 4.359 4.308 -18.358 1.00 85.00 86 GLY A N 1
ATOM 706 C CA . GLY A 1 86 ? 3.176 3.505 -18.686 1.00 85.00 86 GLY A CA 1
ATOM 707 C C . GLY A 1 86 ? 3.055 2.172 -17.936 1.00 85.00 86 GLY A C 1
ATOM 708 O O . GLY A 1 86 ? 2.388 1.266 -18.426 1.00 85.00 86 GLY A O 1
ATOM 709 N N . CYS A 1 87 ? 3.685 2.032 -16.767 1.00 85.31 87 CYS A N 1
ATOM 710 C CA . CYS A 1 87 ? 3.640 0.809 -15.952 1.00 85.31 87 CYS A CA 1
ATOM 711 C C . CYS A 1 87 ? 2.795 0.944 -14.672 1.00 85.31 87 CYS A C 1
ATOM 713 O O . CYS A 1 87 ? 2.759 0.029 -13.849 1.00 85.31 87 CYS A O 1
ATOM 715 N N . HIS A 1 88 ? 2.106 2.072 -14.489 1.00 86.56 88 HIS A N 1
ATOM 716 C CA . HIS A 1 88 ? 1.168 2.255 -13.386 1.00 86.56 88 HIS A CA 1
ATOM 717 C C . HIS A 1 88 ? -0.049 1.328 -13.530 1.00 86.56 88 HIS A C 1
ATOM 719 O O . HIS A 1 88 ? -0.529 1.052 -14.630 1.00 86.56 88 HIS A O 1
ATOM 725 N N . LEU A 1 89 ? -0.582 0.868 -12.398 1.00 88.25 89 LEU A N 1
ATOM 726 C CA . LEU A 1 89 ? -1.810 0.076 -12.385 1.00 88.25 89 LEU A CA 1
ATOM 727 C C . LEU A 1 89 ? -3.039 0.986 -12.502 1.00 88.25 89 LEU A C 1
ATOM 729 O O . LEU A 1 89 ? -3.100 2.057 -11.893 1.00 88.25 89 LEU A O 1
ATOM 733 N N . GLY A 1 90 ? -4.033 0.537 -13.271 1.00 88.31 90 GLY A N 1
ATOM 734 C CA . GLY A 1 90 ? -5.310 1.234 -13.421 1.00 88.31 90 GLY A CA 1
ATOM 735 C C . GLY A 1 90 ? -6.153 1.205 -12.143 1.00 88.31 90 GLY A C 1
ATOM 736 O O . GLY A 1 90 ? -6.022 0.303 -11.312 1.00 88.31 90 GLY A O 1
ATOM 737 N N . ILE A 1 91 ? -7.063 2.172 -12.003 1.00 88.75 91 ILE A N 1
ATOM 738 C CA . ILE A 1 91 ? -7.928 2.296 -10.819 1.00 88.75 91 ILE A CA 1
ATOM 739 C C . ILE A 1 91 ? -8.803 1.053 -10.588 1.00 88.75 91 ILE A C 1
ATOM 741 O O . ILE A 1 91 ? -9.004 0.643 -9.448 1.00 88.75 91 ILE A O 1
ATOM 745 N N . ASP A 1 92 ? -9.237 0.383 -11.658 1.00 93.00 92 ASP A N 1
ATOM 746 C CA . ASP A 1 92 ? -10.041 -0.841 -11.577 1.00 93.00 92 ASP A CA 1
ATOM 747 C C . ASP A 1 92 ? -9.319 -1.983 -10.859 1.00 93.00 92 ASP A C 1
ATOM 749 O O . ASP A 1 92 ? -9.952 -2.782 -10.170 1.00 93.00 92 ASP A O 1
ATOM 753 N N . TYR A 1 93 ? -7.991 -2.065 -10.999 1.00 93.75 93 TYR A N 1
ATOM 754 C CA . TYR A 1 93 ? -7.194 -3.038 -10.258 1.00 93.75 93 TYR A CA 1
ATOM 755 C C . TYR A 1 93 ? -7.266 -2.750 -8.755 1.00 93.75 93 TYR A C 1
ATOM 757 O O . TYR A 1 93 ? -7.519 -3.658 -7.964 1.00 93.75 93 TYR A O 1
ATOM 765 N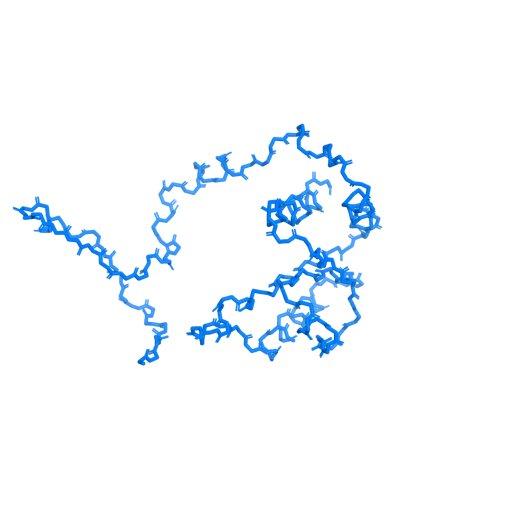 N . GLN A 1 94 ? -7.107 -1.480 -8.373 1.00 93.25 94 GLN A N 1
ATOM 766 C CA . GLN A 1 94 ? -7.152 -1.058 -6.974 1.00 93.25 94 GLN A CA 1
ATOM 767 C C . GLN A 1 94 ? -8.540 -1.308 -6.368 1.00 93.25 94 GLN A C 1
ATOM 769 O O . GLN A 1 94 ? -8.638 -1.915 -5.305 1.00 93.25 94 GLN A O 1
ATOM 774 N N . LYS A 1 95 ? -9.621 -0.957 -7.082 1.00 95.31 95 LYS A N 1
ATOM 775 C CA . LYS A 1 95 ? -11.006 -1.237 -6.658 1.00 95.31 95 LYS A CA 1
ATOM 776 C C . LYS A 1 95 ? -11.250 -2.729 -6.427 1.00 95.31 95 LYS A C 1
ATOM 778 O O . LYS A 1 95 ? -11.759 -3.114 -5.377 1.00 95.31 95 LYS A O 1
ATOM 783 N N . LYS A 1 96 ? -10.833 -3.584 -7.368 1.00 97.00 96 LYS A N 1
ATOM 784 C CA . LYS A 1 96 ? -10.959 -5.047 -7.232 1.00 97.00 96 LYS A CA 1
ATOM 785 C C . LYS A 1 96 ? -10.160 -5.588 -6.046 1.00 97.00 96 LYS A C 1
ATOM 787 O O . LYS A 1 96 ? -10.637 -6.489 -5.358 1.00 97.00 96 LYS A O 1
ATOM 792 N N . ALA A 1 97 ? -8.966 -5.052 -5.790 1.00 96.00 97 ALA A N 1
ATOM 793 C CA . ALA A 1 97 ? -8.153 -5.440 -4.641 1.00 96.00 97 ALA A CA 1
ATOM 794 C C . ALA A 1 97 ? -8.824 -5.051 -3.312 1.00 96.00 97 ALA A C 1
ATOM 796 O O . ALA A 1 97 ? -8.899 -5.871 -2.396 1.00 96.00 97 ALA A O 1
ATOM 797 N N . VAL A 1 98 ? -9.380 -3.840 -3.222 1.00 96.25 98 VAL A N 1
ATOM 798 C CA . VAL A 1 98 ? -10.114 -3.378 -2.035 1.00 96.25 98 VAL A CA 1
ATOM 799 C C . VAL A 1 98 ? -11.383 -4.207 -1.817 1.00 96.25 98 VAL A C 1
ATOM 801 O O . VAL A 1 98 ? -11.613 -4.680 -0.707 1.00 96.25 98 VAL A O 1
ATOM 804 N N . GLU A 1 99 ? -12.161 -4.485 -2.865 1.00 96.88 99 GLU A N 1
ATOM 805 C CA . GLU A 1 99 ? -13.345 -5.354 -2.782 1.00 96.88 99 GLU A CA 1
ATOM 806 C C . GLU A 1 99 ? -12.979 -6.778 -2.320 1.00 96.88 99 GLU A C 1
ATOM 808 O O . GLU A 1 99 ? -13.665 -7.391 -1.496 1.00 96.88 99 GLU A O 1
ATOM 813 N N . TYR A 1 100 ? -11.867 -7.315 -2.826 1.00 97.25 100 TYR A N 1
ATOM 814 C CA . TYR A 1 100 ? -11.346 -8.615 -2.414 1.00 97.25 100 TYR A CA 1
ATOM 815 C C . TYR A 1 100 ? -11.007 -8.651 -0.916 1.00 97.25 100 TYR A C 1
ATOM 817 O O . TYR A 1 100 ? -11.287 -9.659 -0.253 1.00 97.25 100 TYR A O 1
ATOM 825 N N . MET A 1 101 ? -10.435 -7.565 -0.386 1.00 96.75 101 MET A N 1
ATOM 826 C CA . MET A 1 101 ? -10.120 -7.418 1.036 1.00 96.75 101 MET A CA 1
ATOM 827 C C . MET A 1 101 ? -11.371 -7.221 1.891 1.00 96.75 101 MET A C 1
ATOM 829 O O . MET A 1 101 ? -11.497 -7.888 2.916 1.00 96.75 101 MET A O 1
ATOM 833 N N . ALA A 1 102 ? -12.338 -6.418 1.442 1.00 95.25 102 ALA A N 1
ATOM 834 C CA . ALA A 1 102 ? -13.598 -6.182 2.150 1.00 95.25 102 ALA A CA 1
ATOM 835 C C . ALA A 1 102 ? -14.381 -7.481 2.419 1.00 95.25 102 ALA A C 1
ATOM 837 O O . ALA A 1 102 ? -15.013 -7.634 3.461 1.00 95.25 102 ALA A O 1
ATOM 838 N N . LYS A 1 103 ? -14.295 -8.461 1.509 1.00 96.38 103 LYS A N 1
ATOM 839 C CA . LYS A 1 103 ? -14.906 -9.795 1.676 1.00 96.38 103 LYS A CA 1
ATOM 840 C C . LYS A 1 103 ? -14.224 -10.667 2.741 1.00 96.38 103 LYS A C 1
ATOM 842 O O . LYS A 1 103 ? -14.776 -11.695 3.118 1.00 96.38 103 LYS A O 1
ATOM 847 N N . ARG A 1 104 ? -13.012 -10.311 3.180 1.00 97.00 104 ARG A N 1
ATOM 848 C CA . ARG A 1 104 ? -12.160 -11.114 4.083 1.00 97.00 104 ARG A CA 1
ATOM 849 C C . ARG A 1 104 ? -11.909 -10.450 5.425 1.00 97.00 104 ARG A C 1
ATOM 851 O O . ARG A 1 104 ? -11.685 -11.147 6.408 1.00 97.00 104 ARG A O 1
ATOM 858 N N . VAL A 1 105 ? -11.933 -9.125 5.454 1.00 95.75 105 VAL A N 1
ATOM 859 C CA . VAL A 1 105 ? -11.653 -8.321 6.637 1.00 95.75 105 VAL A CA 1
ATOM 860 C C . VAL A 1 105 ? -12.923 -7.538 6.980 1.00 95.75 105 VAL A C 1
ATOM 862 O O . VAL A 1 105 ? -13.170 -6.483 6.394 1.00 95.75 105 VAL A O 1
ATOM 865 N N . PRO A 1 106 ? -13.776 -8.055 7.884 1.00 91.44 106 PRO A N 1
ATOM 866 C CA . PRO A 1 106 ? -14.986 -7.348 8.288 1.00 91.44 106 PRO A CA 1
ATOM 867 C C . PRO A 1 106 ? -14.622 -6.050 9.015 1.00 91.44 106 PRO A C 1
ATOM 869 O O . PRO A 1 106 ? -13.687 -6.033 9.812 1.00 91.44 106 PRO A O 1
ATOM 872 N N . ASN A 1 107 ? -15.384 -4.977 8.788 1.00 92.88 107 ASN A N 1
ATOM 873 C CA . ASN A 1 107 ? -15.128 -3.655 9.377 1.00 92.88 107 ASN A CA 1
ATOM 874 C C . ASN A 1 107 ? -13.688 -3.162 9.141 1.00 92.88 107 ASN A C 1
ATOM 876 O O . ASN A 1 107 ? -13.050 -2.680 10.074 1.00 92.88 107 ASN A O 1
ATOM 880 N N . MET A 1 108 ? -13.151 -3.351 7.930 1.00 95.38 108 MET A N 1
ATOM 881 C CA . MET A 1 108 ? -11.810 -2.862 7.615 1.00 95.38 108 MET A CA 1
ATOM 882 C C . MET A 1 108 ? -11.751 -1.335 7.652 1.00 95.38 108 MET A C 1
ATOM 884 O O . MET A 1 108 ? -12.656 -0.659 7.158 1.00 95.38 108 MET A O 1
ATOM 888 N N . GLU A 1 109 ? -10.648 -0.808 8.163 1.00 96.38 109 GLU A N 1
ATOM 889 C CA . GLU A 1 109 ? -10.298 0.602 8.041 1.00 96.38 109 GLU A CA 1
ATOM 890 C C . GLU A 1 109 ? -9.168 0.722 7.025 1.00 96.38 109 GLU A C 1
ATOM 892 O O . GLU A 1 109 ? -8.103 0.115 7.168 1.00 96.38 109 GLU A O 1
ATOM 897 N N . LEU A 1 110 ? -9.443 1.457 5.951 1.00 95.62 110 LEU A N 1
ATOM 898 C CA . LEU A 1 110 ? -8.562 1.544 4.799 1.00 95.62 110 LEU A CA 1
ATOM 899 C C . LEU A 1 110 ? -7.619 2.739 4.946 1.00 95.62 110 LEU A C 1
ATOM 901 O O . LEU A 1 110 ? -8.068 3.875 5.074 1.00 95.62 110 LEU A O 1
ATOM 905 N N . PHE A 1 111 ? -6.319 2.481 4.881 1.00 95.25 111 PHE A N 1
ATOM 906 C CA . PHE A 1 111 ? -5.253 3.474 4.967 1.00 95.25 111 PHE A CA 1
ATOM 907 C C . PHE A 1 111 ? -4.515 3.524 3.627 1.00 95.25 111 PHE A C 1
ATOM 909 O O . PHE A 1 111 ? -3.896 2.536 3.221 1.00 95.25 111 PHE A O 1
ATOM 916 N N . VAL A 1 112 ? -4.607 4.652 2.922 1.00 93.06 112 VAL A N 1
ATOM 917 C CA . VAL A 1 112 ? -4.081 4.798 1.557 1.00 93.06 112 VAL A CA 1
ATOM 918 C C . VAL A 1 112 ? -2.819 5.644 1.552 1.00 93.06 112 VAL A C 1
ATOM 920 O O . VAL A 1 112 ? -2.839 6.798 1.960 1.00 93.06 112 VAL A O 1
ATOM 923 N N . PHE A 1 113 ? -1.745 5.080 1.016 1.00 90.25 113 PHE A N 1
ATOM 924 C CA . PHE A 1 113 ? -0.494 5.762 0.717 1.00 90.25 113 PHE A CA 1
ATOM 925 C C . PHE A 1 113 ? -0.398 5.932 -0.797 1.00 90.25 113 PHE A C 1
ATOM 927 O O . PHE A 1 113 ? -0.485 4.951 -1.540 1.00 90.25 113 PHE A O 1
ATOM 934 N N . CYS A 1 114 ? -0.234 7.152 -1.287 1.00 86.69 114 CYS A N 1
ATOM 935 C CA . CYS A 1 114 ? -0.054 7.400 -2.709 1.00 86.69 114 CYS A CA 1
ATOM 936 C C . CYS A 1 114 ? 1.084 8.387 -2.924 1.00 86.69 114 CYS A C 1
ATOM 938 O O . CYS A 1 114 ? 1.286 9.291 -2.134 1.00 86.69 114 CYS A O 1
ATOM 940 N N . GLU A 1 115 ? 1.823 8.225 -4.011 1.00 77.06 115 GLU A N 1
ATOM 941 C CA . GLU A 1 115 ? 2.962 9.095 -4.314 1.00 77.06 115 GLU A CA 1
ATOM 942 C C . GLU A 1 115 ? 2.553 10.456 -4.912 1.00 77.06 115 GLU A C 1
ATOM 944 O O . GLU A 1 115 ? 3.350 11.389 -4.932 1.00 77.06 115 GLU A O 1
ATOM 949 N N . ASP A 1 1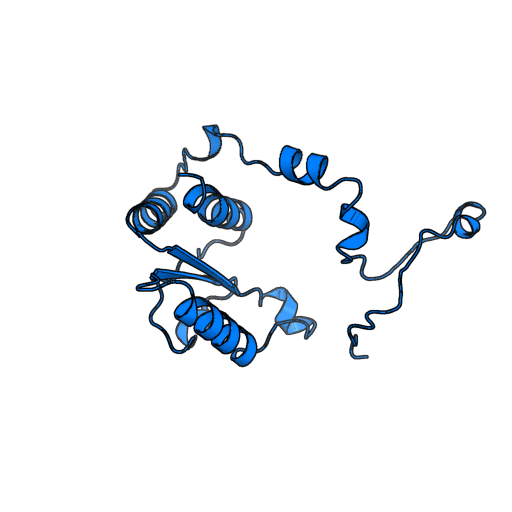16 ? 1.327 10.577 -5.428 1.00 73.12 116 ASP A N 1
ATOM 950 C CA . ASP A 1 116 ? 0.862 11.762 -6.151 1.00 73.12 116 ASP A CA 1
ATOM 951 C C . ASP A 1 116 ? -0.435 12.328 -5.551 1.00 73.12 116 ASP A C 1
ATOM 953 O O . ASP A 1 116 ? -1.483 11.678 -5.562 1.00 73.12 116 ASP A O 1
ATOM 957 N N . LEU A 1 117 ? -0.353 13.573 -5.075 1.00 65.00 117 LEU A N 1
ATOM 958 C CA . LEU A 1 117 ? -1.445 14.314 -4.442 1.00 65.00 117 LEU A CA 1
ATOM 959 C C . LEU A 1 117 ? -2.581 14.679 -5.402 1.00 65.00 117 LEU A C 1
ATOM 961 O O . LEU A 1 117 ? -3.735 14.734 -4.981 1.00 65.00 117 LEU A O 1
ATOM 965 N N . GLU A 1 118 ? -2.289 14.939 -6.678 1.00 68.94 118 GLU A N 1
ATOM 966 C CA . GLU A 1 118 ? -3.346 15.245 -7.653 1.00 68.94 118 GLU A CA 1
ATOM 967 C C . GLU A 1 118 ? -4.202 14.003 -7.915 1.00 68.94 118 GLU A C 1
ATOM 969 O O . GLU A 1 118 ? -5.429 14.074 -8.040 1.00 68.94 118 GLU A O 1
ATOM 974 N N . SER A 1 119 ? -3.549 12.839 -7.920 1.00 66.69 119 SER A N 1
ATOM 975 C CA . SER A 1 119 ? -4.207 11.548 -8.064 1.00 66.69 119 SER A CA 1
ATOM 976 C C . SER A 1 119 ? -5.048 11.166 -6.839 1.00 66.69 119 SER A C 1
ATOM 978 O O . SER A 1 119 ? -6.096 10.545 -7.022 1.00 66.69 119 SER A O 1
ATOM 980 N N . THR A 1 120 ? -4.649 11.515 -5.606 1.00 69.25 120 THR A N 1
ATOM 981 C CA . THR A 1 120 ? -5.424 11.153 -4.399 1.00 69.25 120 THR A CA 1
ATOM 982 C C . THR A 1 120 ? -6.702 11.954 -4.220 1.00 69.25 120 THR A C 1
ATOM 984 O O . THR A 1 120 ? -7.690 11.399 -3.747 1.00 69.25 120 THR A O 1
ATOM 987 N N . GLN A 1 121 ? -6.730 13.226 -4.624 1.00 74.62 121 GLN A N 1
ATOM 988 C CA . GLN A 1 121 ? -7.916 14.080 -4.457 1.00 74.62 121 GLN A CA 1
ATOM 989 C C . GLN A 1 121 ? -9.150 13.556 -5.202 1.00 74.62 121 GLN A C 1
ATOM 991 O O . GLN A 1 121 ? -10.274 13.748 -4.746 1.00 74.62 121 GLN A O 1
ATOM 996 N N . ASN A 1 122 ? -8.938 12.869 -6.326 1.00 82.69 122 ASN A N 1
ATOM 997 C CA . ASN A 1 122 ? -9.998 12.283 -7.148 1.00 82.69 122 ASN A CA 1
ATOM 998 C C . ASN A 1 122 ? -10.055 10.753 -7.028 1.00 82.69 122 ASN A C 1
ATOM 1000 O O . ASN A 1 122 ? -10.677 10.082 -7.855 1.00 82.69 122 ASN A O 1
ATOM 1004 N N . LEU A 1 123 ? -9.365 10.183 -6.036 1.00 88.12 123 LEU A N 1
ATOM 1005 C CA . LEU A 1 123 ? -9.272 8.745 -5.880 1.00 88.12 123 LEU A CA 1
ATOM 1006 C C . LEU A 1 123 ? -10.582 8.184 -5.329 1.00 88.12 123 LEU A C 1
ATOM 1008 O O . LEU A 1 123 ? -10.958 8.426 -4.186 1.00 88.12 123 LEU A O 1
ATOM 1012 N N . ASP A 1 124 ? -11.233 7.356 -6.136 1.00 91.94 124 ASP A N 1
ATOM 1013 C CA . ASP A 1 124 ? -12.375 6.554 -5.721 1.00 91.94 124 ASP A CA 1
ATOM 1014 C C . ASP A 1 124 ? -11.975 5.075 -5.693 1.00 91.94 124 ASP A C 1
ATOM 1016 O O . ASP A 1 124 ? -11.712 4.470 -6.734 1.00 91.94 124 ASP A O 1
ATOM 1020 N N . LEU A 1 125 ? -11.939 4.485 -4.498 1.00 93.25 125 LEU A N 1
ATOM 1021 C CA . LEU A 1 125 ? -11.703 3.052 -4.293 1.00 93.25 125 LEU A CA 1
ATOM 1022 C C . LEU A 1 125 ? -13.001 2.261 -4.061 1.00 93.25 125 LEU A C 1
ATOM 1024 O O . LEU A 1 125 ? -12.943 1.059 -3.815 1.00 93.25 125 LEU A O 1
ATOM 1028 N N . GLY A 1 126 ? -14.167 2.913 -4.131 1.00 94.00 126 GLY A N 1
ATOM 1029 C CA . GLY A 1 126 ? -15.468 2.332 -3.788 1.00 94.00 126 GLY A CA 1
ATOM 1030 C C . GLY A 1 126 ? -15.697 2.148 -2.283 1.00 94.00 126 GLY A C 1
ATOM 1031 O O . GLY A 1 126 ? -16.742 1.643 -1.882 1.00 94.00 126 GLY A O 1
ATOM 1032 N N . TYR A 1 127 ? -14.731 2.553 -1.454 1.00 94.38 127 TYR A N 1
ATOM 1033 C CA . TYR A 1 127 ? -14.758 2.451 0.002 1.00 94.38 127 TYR A CA 1
ATOM 1034 C C . TYR A 1 127 ? -14.156 3.713 0.626 1.00 94.38 127 TYR A C 1
ATOM 1036 O O . TYR A 1 127 ? -13.231 4.287 0.044 1.00 94.38 127 TYR A O 1
ATOM 1044 N N . PRO A 1 128 ? -14.644 4.142 1.805 1.00 94.38 128 PRO A N 1
ATOM 1045 C CA . PRO A 1 128 ? -14.024 5.234 2.540 1.00 94.38 128 PRO A CA 1
ATOM 1046 C C . PRO A 1 128 ? -12.609 4.838 2.962 1.00 94.38 128 PRO A C 1
ATOM 1048 O O . PRO A 1 128 ? -12.360 3.697 3.355 1.00 94.38 128 PRO A O 1
ATOM 1051 N N . PHE A 1 129 ? -11.689 5.793 2.895 1.00 94.50 129 PHE A N 1
ATOM 1052 C CA . PHE A 1 129 ? -10.309 5.594 3.304 1.00 94.50 129 PHE A CA 1
ATOM 1053 C C . PHE A 1 129 ? -9.753 6.824 4.008 1.00 94.50 129 PHE A C 1
ATOM 1055 O O . PHE A 1 129 ? -10.235 7.943 3.836 1.00 94.50 129 PHE A O 1
ATOM 1062 N N . MET A 1 130 ? -8.711 6.589 4.791 1.00 94.00 130 MET A N 1
ATOM 1063 C CA . MET A 1 130 ? -7.877 7.620 5.373 1.00 94.00 130 MET A CA 1
ATOM 1064 C C . MET A 1 130 ? -6.684 7.869 4.455 1.00 94.00 130 MET A C 1
ATOM 1066 O O . MET A 1 130 ? -5.943 6.938 4.129 1.00 94.00 130 MET A O 1
ATOM 1070 N N . ASP A 1 131 ? -6.515 9.116 4.023 1.00 91.38 131 ASP A N 1
ATOM 1071 C CA . ASP A 1 131 ? -5.349 9.524 3.245 1.00 91.38 131 ASP A CA 1
ATOM 1072 C C . ASP A 1 131 ? -4.121 9.616 4.159 1.00 91.38 131 ASP A C 1
ATOM 1074 O O . ASP A 1 131 ? -4.051 10.441 5.074 1.00 91.38 131 ASP A O 1
ATOM 1078 N N . MET A 1 132 ? -3.160 8.736 3.903 1.00 89.12 132 MET A N 1
ATOM 1079 C CA . MET A 1 132 ? -1.888 8.626 4.608 1.00 89.12 132 MET A CA 1
ATOM 1080 C C . MET A 1 132 ? -0.727 9.153 3.775 1.00 89.12 132 MET A C 1
ATOM 1082 O O . MET A 1 132 ? 0.412 9.062 4.223 1.00 89.12 132 MET A O 1
ATOM 1086 N N . THR A 1 133 ? -0.995 9.764 2.624 1.00 83.81 133 THR A N 1
ATOM 1087 C CA . THR A 1 133 ? 0.015 10.390 1.770 1.00 83.81 133 THR A CA 1
ATOM 1088 C C . THR A 1 133 ? 0.744 11.504 2.527 1.00 83.81 133 THR A C 1
ATOM 1090 O O . THR A 1 133 ? 0.126 12.349 3.187 1.00 83.81 133 THR A O 1
ATOM 1093 N N . THR A 1 134 ? 2.073 11.481 2.517 1.00 72.50 134 THR A N 1
ATOM 1094 C CA . THR A 1 134 ? 2.923 12.604 2.944 1.00 72.50 134 THR A CA 1
ATOM 1095 C C . THR A 1 134 ? 3.324 13.464 1.746 1.00 72.50 134 THR A C 1
ATOM 1097 O O . THR A 1 134 ? 3.101 13.076 0.603 1.00 72.50 134 THR A O 1
ATOM 1100 N N . ARG A 1 135 ? 3.733 14.713 2.001 1.00 67.25 135 ARG A N 1
ATOM 1101 C CA . ARG A 1 135 ? 3.725 15.794 0.996 1.00 67.25 135 ARG A CA 1
ATOM 1102 C C . ARG A 1 135 ? 5.120 16.355 0.663 1.00 67.25 135 ARG A C 1
ATOM 1104 O O . ARG A 1 135 ? 5.194 17.210 -0.215 1.00 67.25 135 ARG A O 1
ATOM 1111 N N . ASP A 1 136 ? 6.191 15.857 1.284 1.00 63.50 136 ASP A N 1
ATOM 1112 C CA . ASP A 1 136 ? 7.572 16.368 1.236 1.00 63.50 136 ASP A CA 1
ATOM 1113 C C . ASP A 1 136 ? 8.598 15.312 0.758 1.00 63.50 136 ASP A C 1
ATOM 1115 O O . ASP A 1 136 ? 9.168 14.532 1.502 1.00 63.50 136 ASP A O 1
ATOM 1119 N N . LYS A 1 137 ? 8.918 15.325 -0.534 1.00 57.72 137 LYS A N 1
ATOM 1120 C CA . LYS A 1 137 ? 9.464 14.193 -1.314 1.00 57.72 137 LYS A CA 1
ATOM 1121 C C . LYS A 1 137 ? 10.794 13.519 -0.902 1.00 57.72 137 LYS A C 1
ATOM 1123 O O . LYS A 1 137 ? 11.099 12.480 -1.485 1.00 57.72 137 LYS A O 1
ATOM 1128 N N . GLU A 1 138 ? 11.617 14.051 0.003 1.00 57.75 138 GLU A N 1
ATOM 1129 C CA . GLU A 1 138 ? 13.032 13.621 0.105 1.00 57.75 138 GLU A CA 1
ATOM 1130 C C . GLU A 1 138 ? 13.346 12.550 1.176 1.00 57.75 138 GLU A C 1
ATOM 1132 O O . GLU A 1 138 ? 14.290 11.785 0.980 1.00 57.75 138 GLU A O 1
ATOM 1137 N N . GLU A 1 139 ? 12.547 12.391 2.244 1.00 57.59 139 GLU A N 1
ATOM 1138 C CA . GLU A 1 139 ? 12.810 11.395 3.318 1.00 57.59 139 GLU A CA 1
ATOM 1139 C C . GLU A 1 139 ? 11.654 10.395 3.580 1.00 57.59 139 GLU A C 1
ATOM 1141 O O . GLU A 1 139 ? 11.696 9.601 4.521 1.00 57.59 139 GLU A O 1
ATOM 1146 N N . GLU A 1 140 ? 10.614 10.376 2.742 1.00 66.56 140 GLU A N 1
ATOM 1147 C CA . GLU A 1 140 ? 9.290 9.856 3.141 1.00 66.56 140 GLU A CA 1
ATOM 1148 C C . GLU A 1 140 ? 9.015 8.382 2.853 1.00 66.56 140 GLU A C 1
ATOM 1150 O O . GLU A 1 140 ? 8.356 7.713 3.650 1.00 66.56 140 GLU A O 1
ATOM 1155 N N . ALA A 1 141 ? 9.548 7.829 1.759 1.00 73.94 141 ALA A N 1
ATOM 1156 C CA . ALA A 1 141 ? 9.275 6.434 1.382 1.00 73.94 141 ALA A CA 1
ATOM 1157 C C . ALA A 1 141 ? 9.689 5.446 2.487 1.00 73.94 141 ALA A C 1
ATOM 1159 O O . ALA A 1 141 ? 9.094 4.382 2.670 1.00 73.94 141 ALA A O 1
ATOM 1160 N N . TYR A 1 142 ? 10.713 5.823 3.251 1.00 76.88 142 TYR A N 1
ATOM 1161 C CA . TYR A 1 142 ? 11.166 5.081 4.411 1.00 76.88 142 TYR A CA 1
ATOM 1162 C C . TYR A 1 142 ? 10.132 5.064 5.549 1.00 76.88 142 TYR A C 1
ATOM 1164 O O . TYR A 1 142 ? 9.908 4.024 6.175 1.00 76.88 142 TYR A O 1
ATOM 1172 N N . TRP A 1 143 ? 9.477 6.195 5.809 1.00 79.25 143 TRP A N 1
ATOM 1173 C CA . TRP A 1 143 ? 8.495 6.323 6.880 1.00 79.25 143 TRP A CA 1
ATOM 1174 C C . TRP A 1 143 ? 7.149 5.689 6.532 1.00 79.25 143 TRP A C 1
ATOM 1176 O O . TRP A 1 143 ? 6.540 5.076 7.408 1.00 79.25 143 TRP A O 1
ATOM 1186 N N . ASP A 1 144 ? 6.723 5.732 5.269 1.00 82.94 144 ASP A N 1
ATOM 1187 C CA . ASP A 1 144 ? 5.555 4.975 4.800 1.00 82.94 144 ASP A CA 1
ATOM 1188 C C . ASP A 1 144 ? 5.751 3.472 5.016 1.00 82.94 144 ASP A C 1
ATOM 1190 O O . ASP A 1 144 ? 4.891 2.786 5.577 1.00 82.94 144 ASP A O 1
ATOM 1194 N N . MET A 1 145 ? 6.938 2.961 4.673 1.00 81.06 145 MET A N 1
ATOM 1195 C CA . MET A 1 145 ? 7.313 1.580 4.974 1.00 81.06 145 MET A CA 1
ATOM 1196 C C . MET A 1 145 ? 7.313 1.309 6.482 1.00 81.06 145 MET A C 1
ATOM 1198 O O . MET A 1 145 ? 6.842 0.254 6.911 1.00 81.06 145 MET A O 1
ATOM 1202 N N . ALA A 1 146 ? 7.780 2.254 7.302 1.00 80.94 146 ALA A N 1
ATOM 1203 C CA . ALA A 1 146 ? 7.738 2.125 8.755 1.00 80.94 146 ALA A CA 1
ATOM 1204 C C . ALA A 1 146 ? 6.314 2.079 9.320 1.00 80.94 146 ALA A C 1
ATOM 1206 O O . ALA A 1 146 ? 6.059 1.288 10.228 1.00 80.94 146 ALA A O 1
ATOM 1207 N N . LEU A 1 147 ? 5.378 2.852 8.767 1.00 83.50 147 LEU A N 1
ATOM 1208 C CA . LEU A 1 147 ? 3.968 2.814 9.152 1.00 83.50 147 LEU A CA 1
ATOM 1209 C C . LEU A 1 147 ? 3.307 1.485 8.758 1.00 83.50 147 LEU A C 1
ATOM 1211 O O . LEU A 1 147 ? 2.644 0.865 9.588 1.00 83.50 147 LEU A O 1
ATOM 1215 N N . ILE A 1 148 ? 3.531 1.014 7.528 1.00 81.44 148 ILE A N 1
ATOM 1216 C CA . ILE A 1 148 ? 2.940 -0.234 7.014 1.00 81.44 148 ILE A CA 1
ATOM 1217 C C . ILE A 1 148 ? 3.476 -1.458 7.771 1.00 81.44 148 ILE A C 1
ATOM 1219 O O . ILE A 1 148 ? 2.724 -2.378 8.098 1.00 81.44 148 ILE A O 1
ATOM 1223 N N . VAL A 1 149 ? 4.779 -1.485 8.063 1.00 77.19 149 VAL A N 1
ATOM 1224 C CA . VAL A 1 149 ? 5.418 -2.592 8.790 1.00 77.19 149 VAL A CA 1
ATOM 1225 C C . VAL A 1 149 ? 5.111 -2.512 10.287 1.00 77.19 149 VAL A C 1
ATOM 1227 O O . VAL A 1 149 ? 4.761 -3.523 10.895 1.00 77.19 149 VAL A O 1
ATOM 1230 N N . GLY A 1 150 ? 5.198 -1.319 10.882 1.00 66.62 150 GLY A N 1
ATOM 1231 C CA . GLY A 1 150 ? 4.939 -1.085 12.303 1.00 66.62 150 GLY A CA 1
ATOM 1232 C C . GLY A 1 150 ? 3.487 -1.337 12.705 1.00 66.62 150 GLY A C 1
ATOM 1233 O O . GLY A 1 150 ? 3.246 -1.916 13.760 1.00 66.62 150 GLY A O 1
ATOM 1234 N N . GLY A 1 151 ? 2.524 -1.001 11.841 1.00 58.22 151 GLY A N 1
ATOM 1235 C CA . GLY A 1 151 ? 1.098 -1.250 12.075 1.00 58.22 151 GLY A CA 1
ATOM 1236 C C . GLY A 1 151 ? 0.694 -2.729 12.090 1.00 58.22 151 GLY A C 1
ATOM 1237 O O . GLY A 1 151 ? -0.426 -3.043 12.474 1.00 58.22 151 GLY A O 1
ATOM 1238 N N . ARG A 1 152 ? 1.589 -3.638 11.679 1.00 54.28 152 ARG A N 1
ATOM 1239 C CA . ARG A 1 152 ? 1.370 -5.095 11.678 1.00 54.28 152 ARG A CA 1
ATOM 1240 C C . ARG A 1 152 ? 2.093 -5.816 12.824 1.00 54.28 152 ARG A C 1
ATOM 1242 O O . ARG A 1 152 ? 1.900 -7.015 13.003 1.00 54.28 152 ARG A O 1
ATOM 1249 N N . LEU A 1 153 ? 2.975 -5.118 13.542 1.00 40.62 153 LEU A N 1
ATOM 1250 C CA . LEU A 1 153 ? 3.917 -5.692 14.511 1.00 40.62 153 LEU A CA 1
ATOM 1251 C C . LEU A 1 153 ? 3.407 -5.708 15.964 1.00 40.62 153 LEU A C 1
ATOM 1253 O O . LEU A 1 153 ? 4.196 -5.992 16.866 1.00 40.62 153 LEU A O 1
ATOM 1257 N N . ILE A 1 154 ? 2.115 -5.459 16.197 1.00 35.56 154 ILE A N 1
ATOM 1258 C CA . ILE A 1 154 ? 1.466 -5.582 17.512 1.00 35.56 154 ILE A CA 1
ATOM 1259 C C . ILE A 1 154 ? 0.079 -6.200 17.397 1.00 35.56 154 ILE A C 1
ATOM 1261 O O . ILE A 1 154 ? -0.623 -5.878 16.415 1.00 35.56 154 ILE A O 1
#